Protein AF-A0A6I1W1I8-F1 (afdb_monomer)

Solvent-accessible surface area (backbone atoms only — not comparable to full-atom values): 6200 Å² total; per-residue (Å²): 111,98,68,40,53,73,54,69,36,62,42,87,92,76,72,42,78,40,30,38,35,39,36,38,42,48,69,43,22,59,73,76,68,53,54,75,54,54,80,80,39,90,57,77,68,62,81,73,58,87,65,47,40,35,36,44,36,83,66,47,58,41,80,93,50,72,47,74,66,54,54,49,52,46,49,51,53,49,52,50,51,35,63,76,67,63,42,70,40,80,47,65,68,83,88,78,74,66,88,84,72,109

Secondary structure (DSSP, 8-state):
--S-EEEEEE-TTT--EEEEEEEEEHHHHHHHTS-THHHHS--TTGGG--S-EEEEEEEEE-GGG-SHHHHHHHHHHHHHHHHHTT--EEE-------TT--

Radius of gyration: 15.12 Å; Cα c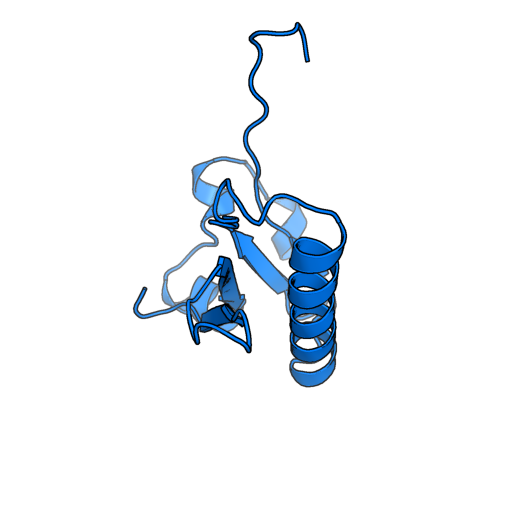ontacts (8 Å, |Δi|>4): 133; chains: 1; bounding box: 38×35×36 Å

pLDDT: mean 94.09, std 5.62, range [64.88, 98.38]

Mean predicted aligned error: 3.61 Å

Sequence (102 aa):
DAHCEHIGVRDLNTDLLVATTRLLDHSAARNIGHFYSEEEFSLHGLAHLQGPILEIGRTCVDPAYRNGGTIAVLWGELAEVLNQGDYHYLMGCASIPMQDGG

Structure (mmCIF, N/CA/C/O backbone):
data_AF-A0A6I1W1I8-F1
#
_entry.id   AF-A0A6I1W1I8-F1
#
loop_
_atom_site.group_PDB
_atom_site.id
_atom_site.type_symbol
_atom_site.label_atom_id
_atom_site.label_alt_id
_atom_site.label_comp_id
_atom_site.label_asym_id
_atom_site.label_entity_id
_atom_site.label_seq_id
_atom_site.pdbx_PDB_ins_code
_atom_site.Cartn_x
_atom_site.Cartn_y
_atom_site.Cartn_z
_atom_site.occupancy
_atom_site.B_iso_or_equiv
_atom_site.auth_seq_id
_atom_site.auth_comp_id
_atom_site.auth_asym_id
_atom_site.auth_atom_id
_atom_site.pdbx_PDB_model_num
ATOM 1 N N . ASP A 1 1 ? -10.192 4.213 -8.872 1.00 71.69 1 ASP A N 1
ATOM 2 C CA . ASP A 1 1 ? -9.172 4.515 -9.897 1.00 71.69 1 ASP A CA 1
ATOM 3 C C . ASP A 1 1 ? -9.218 3.369 -10.902 1.00 71.69 1 ASP A C 1
ATOM 5 O O . ASP A 1 1 ? -9.376 2.241 -10.460 1.00 71.69 1 ASP A O 1
ATOM 9 N N . ALA A 1 2 ? -9.227 3.647 -12.208 1.00 87.06 2 ALA A N 1
ATOM 10 C CA . ALA A 1 2 ? -9.473 2.634 -13.243 1.00 87.06 2 ALA A CA 1
ATOM 11 C C . ALA A 1 2 ? -8.271 1.713 -13.507 1.00 87.06 2 ALA A C 1
ATOM 13 O O . ALA A 1 2 ? -8.444 0.650 -14.098 1.00 87.06 2 ALA A O 1
ATOM 14 N N . HIS A 1 3 ? -7.073 2.122 -13.086 1.00 91.62 3 HIS A N 1
ATOM 15 C CA . HIS A 1 3 ? -5.833 1.376 -13.313 1.00 91.62 3 HIS A CA 1
ATOM 16 C C . HIS A 1 3 ? -5.212 0.834 -12.023 1.00 91.62 3 HIS A C 1
ATOM 18 O O . HIS A 1 3 ? -4.145 0.229 -12.072 1.00 91.62 3 HIS A O 1
ATOM 24 N N . CYS A 1 4 ? -5.857 1.070 -10.879 1.00 96.12 4 CYS A N 1
ATOM 25 C CA . CYS A 1 4 ? -5.345 0.662 -9.581 1.00 96.12 4 CYS A CA 1
ATOM 26 C C . CYS A 1 4 ? -6.296 -0.306 -8.895 1.00 96.12 4 CYS A C 1
ATOM 28 O O . CYS A 1 4 ? -7.509 -0.077 -8.839 1.00 96.12 4 CYS A O 1
ATOM 30 N N . GLU A 1 5 ? -5.706 -1.306 -8.260 1.00 96.81 5 GLU A N 1
ATOM 31 C CA . GLU A 1 5 ? -6.392 -2.142 -7.290 1.00 96.81 5 GLU A CA 1
ATOM 32 C C . GLU A 1 5 ? -6.431 -1.448 -5.927 1.00 96.81 5 GLU A C 1
ATOM 34 O O . GLU A 1 5 ? -5.701 -0.486 -5.659 1.00 96.81 5 GLU A O 1
ATOM 39 N N . HIS A 1 6 ? -7.334 -1.900 -5.062 1.00 97.31 6 HIS A N 1
ATOM 40 C CA . HIS A 1 6 ? -7.474 -1.365 -3.712 1.00 97.31 6 HIS A CA 1
ATOM 41 C C . HIS A 1 6 ? -7.694 -2.512 -2.743 1.00 97.31 6 HIS A C 1
ATOM 43 O O . HIS A 1 6 ? -8.573 -3.347 -2.949 1.00 97.31 6 HIS A O 1
ATOM 49 N N . ILE A 1 7 ? -6.940 -2.498 -1.651 1.00 97.62 7 ILE A N 1
ATOM 50 C CA . ILE A 1 7 ? -7.189 -3.375 -0.509 1.00 97.62 7 ILE A CA 1
ATOM 51 C C . ILE A 1 7 ? -7.769 -2.557 0.636 1.00 97.62 7 ILE A C 1
ATOM 53 O O . ILE A 1 7 ? -7.611 -1.329 0.702 1.00 97.62 7 ILE A O 1
ATOM 57 N N . GLY A 1 8 ? -8.477 -3.228 1.536 1.00 97.12 8 GLY A N 1
ATOM 58 C CA . GLY A 1 8 ? -9.202 -2.552 2.594 1.00 97.12 8 GLY A CA 1
ATOM 59 C C . GLY A 1 8 ? -9.495 -3.434 3.792 1.00 97.12 8 GLY A C 1
ATOM 60 O O . GLY A 1 8 ? -9.649 -4.644 3.671 1.00 97.12 8 GLY A O 1
ATOM 61 N N . VAL A 1 9 ? -9.591 -2.797 4.954 1.00 98.06 9 VAL A N 1
ATOM 62 C CA . VAL A 1 9 ? -9.925 -3.450 6.221 1.00 98.06 9 VAL A CA 1
ATOM 63 C C . VAL A 1 9 ? -11.358 -3.113 6.576 1.00 98.06 9 VAL A C 1
ATOM 65 O O . VAL A 1 9 ? -11.734 -1.939 6.576 1.00 98.06 9 VAL A O 1
ATOM 68 N N . ARG A 1 10 ? -12.146 -4.136 6.906 1.00 98.12 10 ARG A N 1
ATOM 69 C CA . ARG A 1 10 ? -13.512 -3.976 7.403 1.00 98.12 10 ARG A CA 1
ATOM 70 C C . ARG A 1 10 ? -13.605 -4.307 8.883 1.00 98.12 10 ARG A C 1
ATOM 72 O O . ARG A 1 10 ? -12.988 -5.261 9.350 1.00 98.12 10 ARG A O 1
ATOM 79 N N . ASP A 1 11 ? -14.405 -3.534 9.604 1.00 97.75 11 ASP A N 1
ATOM 80 C CA . ASP A 1 11 ? -14.846 -3.908 10.945 1.00 97.75 11 ASP A CA 1
ATOM 81 C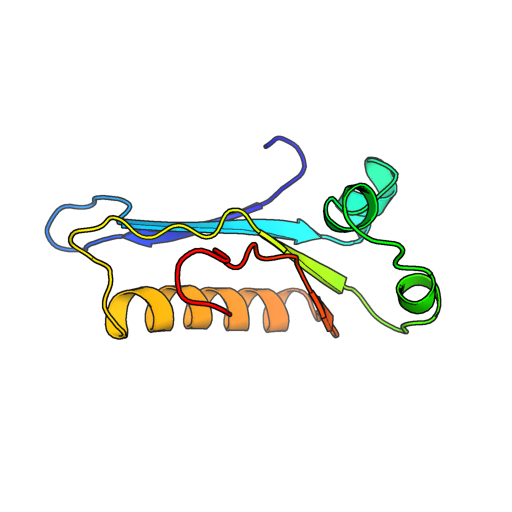 C . ASP A 1 11 ? -15.923 -4.989 10.833 1.00 97.75 11 ASP A C 1
ATOM 83 O O . ASP A 1 11 ? -16.983 -4.767 10.258 1.00 97.75 11 ASP A O 1
ATOM 87 N N . LEU A 1 12 ? -15.661 -6.164 11.400 1.00 97.12 12 LEU A N 1
ATOM 88 C CA . LEU A 1 12 ? -16.554 -7.319 11.301 1.00 97.12 12 LEU A CA 1
ATOM 89 C C . LEU A 1 12 ? -17.877 -7.148 12.061 1.00 97.12 12 LEU A C 1
ATOM 91 O O . LEU A 1 12 ? -18.830 -7.870 11.778 1.00 97.12 12 LEU A O 1
ATOM 95 N N . ASN A 1 13 ? -17.958 -6.220 13.018 1.00 97.50 13 ASN A N 1
ATOM 96 C CA . ASN A 1 13 ? -19.193 -5.975 13.770 1.00 97.50 13 ASN A CA 1
ATOM 97 C C . ASN A 1 13 ? -20.149 -5.042 13.022 1.00 97.50 13 ASN A C 1
ATOM 99 O O . ASN A 1 13 ? -21.364 -5.152 13.173 1.00 97.50 13 ASN A O 1
ATOM 103 N N . THR A 1 14 ? -19.598 -4.094 12.261 1.00 97.44 14 THR A N 1
ATOM 104 C CA . THR A 1 14 ? -20.358 -3.017 11.607 1.00 97.44 14 THR A CA 1
ATOM 105 C C . THR A 1 14 ? -20.376 -3.128 10.083 1.00 97.44 14 THR A C 1
ATOM 107 O O . THR A 1 14 ? -21.158 -2.437 9.437 1.00 97.44 14 THR A O 1
ATOM 110 N N . ASP A 1 15 ? -19.525 -3.986 9.514 1.00 97.25 15 ASP A N 1
ATOM 111 C CA . ASP A 1 15 ? -19.235 -4.130 8.082 1.00 97.25 15 ASP A CA 1
ATOM 112 C C . ASP A 1 15 ? -18.748 -2.833 7.401 1.00 97.25 15 ASP A C 1
ATOM 114 O O . ASP A 1 15 ? -18.768 -2.683 6.177 1.00 97.25 15 ASP A O 1
ATOM 118 N N . LEU A 1 16 ? -18.272 -1.866 8.187 1.00 98.00 16 LEU A N 1
ATOM 119 C CA . LEU A 1 16 ? -17.719 -0.622 7.662 1.00 98.00 16 LEU A CA 1
ATOM 120 C C . LEU A 1 16 ? -16.294 -0.835 7.151 1.00 98.00 16 LEU A C 1
ATOM 122 O O . LEU A 1 16 ? -15.492 -1.510 7.791 1.00 98.00 16 LEU A O 1
ATOM 126 N N . LEU A 1 17 ? -15.961 -0.213 6.017 1.00 97.81 17 LEU A N 1
ATOM 127 C CA . LEU A 1 17 ? -14.588 -0.101 5.522 1.00 97.81 17 LEU A CA 1
ATOM 128 C C . LEU A 1 17 ? -13.853 0.975 6.333 1.00 97.81 17 LEU A C 1
ATOM 130 O O . LEU A 1 17 ? -14.155 2.159 6.204 1.00 97.81 17 LEU A O 1
ATOM 134 N N . VAL A 1 18 ? -12.894 0.562 7.157 1.00 98.38 18 VAL A N 1
ATOM 135 C CA . VAL A 1 18 ? -12.233 1.423 8.155 1.00 98.38 18 VAL A CA 1
ATOM 136 C C . VAL A 1 18 ? -10.798 1.793 7.792 1.00 98.38 18 VAL A C 1
ATOM 138 O O . VAL A 1 18 ? -10.228 2.713 8.375 1.00 98.38 18 VAL A O 1
ATOM 141 N N . ALA A 1 19 ? -10.201 1.102 6.824 1.00 98.31 19 ALA A N 1
ATOM 142 C CA . ALA A 1 19 ? -8.917 1.472 6.243 1.00 98.31 19 ALA A CA 1
ATOM 143 C C . ALA A 1 19 ? -8.824 1.007 4.793 1.00 98.31 19 ALA A C 1
ATOM 145 O O . ALA A 1 19 ? -9.460 0.024 4.413 1.00 98.31 19 ALA A O 1
ATOM 146 N N . THR A 1 20 ? -8.007 1.683 3.993 1.00 98.19 20 THR A N 1
ATOM 147 C CA . THR A 1 20 ? -7.718 1.276 2.615 1.00 98.19 20 THR A CA 1
ATOM 148 C C . THR A 1 20 ? -6.351 1.782 2.172 1.00 98.19 20 THR A C 1
ATOM 150 O O . THR A 1 20 ? -5.825 2.740 2.741 1.00 98.19 20 THR A O 1
ATOM 153 N N . THR A 1 21 ? -5.774 1.137 1.162 1.00 98.12 21 THR A N 1
ATOM 154 C CA . THR A 1 21 ? -4.637 1.656 0.400 1.00 98.12 21 THR A CA 1
ATOM 155 C C . THR A 1 21 ? -4.822 1.324 -1.080 1.00 98.12 21 THR A C 1
ATOM 157 O O . THR A 1 21 ? -5.432 0.309 -1.429 1.00 98.12 21 THR A O 1
ATOM 160 N N . ARG A 1 22 ? -4.332 2.212 -1.947 1.00 98.12 22 ARG A N 1
ATOM 161 C CA . ARG A 1 22 ? -4.329 2.053 -3.403 1.00 98.12 22 ARG A CA 1
ATOM 162 C C . ARG A 1 22 ? -3.055 1.334 -3.824 1.00 98.12 22 ARG A C 1
ATOM 164 O O . ARG A 1 22 ? -1.980 1.701 -3.355 1.00 98.12 22 ARG A O 1
ATOM 171 N N . LEU A 1 23 ? -3.186 0.393 -4.751 1.00 98.19 23 LEU A N 1
ATOM 172 C CA . LEU A 1 23 ? -2.099 -0.388 -5.327 1.00 98.19 23 LEU A CA 1
ATOM 173 C C . LEU A 1 23 ? -2.001 -0.102 -6.832 1.00 98.19 23 LEU A C 1
ATOM 175 O O . LEU A 1 23 ? -2.970 -0.315 -7.564 1.00 98.19 23 LEU A O 1
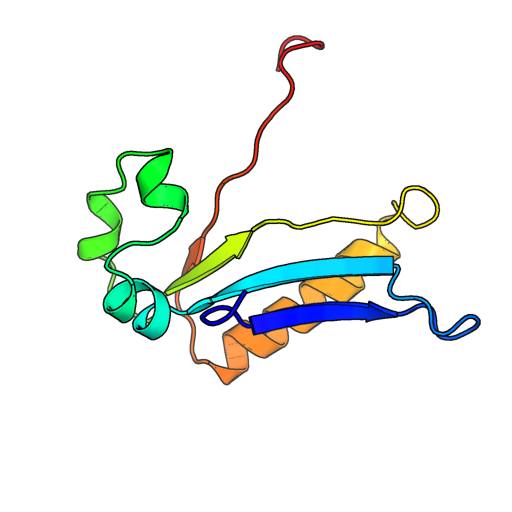ATOM 179 N N . LEU A 1 24 ? -0.845 0.366 -7.298 1.00 97.62 24 LEU A N 1
ATOM 180 C CA . LEU A 1 24 ? -0.550 0.546 -8.718 1.00 97.62 24 LEU A CA 1
ATOM 181 C C . LEU A 1 24 ? 0.566 -0.417 -9.134 1.00 97.62 24 LEU A C 1
ATOM 183 O O . LEU A 1 24 ? 1.726 -0.257 -8.755 1.00 97.62 24 LEU A O 1
ATOM 187 N N . ASP A 1 25 ? 0.188 -1.426 -9.914 1.00 96.19 25 ASP A N 1
ATOM 188 C CA . ASP A 1 25 ? 1.108 -2.409 -10.484 1.00 96.19 25 ASP A CA 1
ATOM 189 C C . ASP A 1 25 ? 2.014 -1.784 -11.562 1.00 96.19 25 ASP A C 1
ATOM 191 O O . ASP A 1 25 ? 1.613 -0.866 -12.283 1.00 96.19 25 ASP A O 1
ATOM 195 N N . HIS A 1 26 ? 3.225 -2.318 -11.732 1.00 93.44 26 HIS A N 1
ATOM 196 C CA . HIS A 1 26 ? 4.190 -1.811 -12.707 1.00 93.44 26 HIS A CA 1
ATOM 197 C C . HIS A 1 26 ? 3.688 -1.892 -14.160 1.00 93.44 26 HIS A C 1
ATOM 199 O O . HIS A 1 26 ? 4.090 -1.076 -14.997 1.00 93.44 26 HIS A O 1
ATOM 205 N N . SER A 1 27 ? 2.862 -2.886 -14.506 1.00 93.94 27 SER A N 1
ATOM 206 C CA . SER A 1 27 ? 2.311 -3.020 -15.857 1.00 93.94 27 SER A CA 1
ATOM 207 C C . SER A 1 27 ? 1.238 -1.961 -16.102 1.00 93.94 27 SER A C 1
ATOM 209 O O . SER A 1 27 ? 1.223 -1.334 -17.163 1.00 93.94 27 SER A O 1
ATOM 211 N N . ALA A 1 28 ? 0.415 -1.677 -15.090 1.00 95.19 28 ALA A N 1
ATOM 212 C CA . ALA A 1 28 ? -0.549 -0.588 -15.113 1.00 95.19 28 ALA A CA 1
ATOM 213 C C . ALA A 1 28 ? 0.151 0.779 -15.184 1.00 95.19 28 ALA A C 1
ATOM 215 O O . ALA A 1 28 ? -0.187 1.580 -16.055 1.00 95.19 28 ALA A O 1
ATOM 216 N N . ALA A 1 29 ? 1.184 1.012 -14.368 1.00 94.12 29 ALA A N 1
ATOM 217 C CA . ALA A 1 29 ? 2.004 2.223 -14.421 1.00 94.12 29 ALA A CA 1
ATOM 218 C C . ALA A 1 29 ? 2.631 2.421 -15.809 1.00 94.12 29 ALA A C 1
ATOM 220 O O . ALA A 1 29 ? 2.570 3.510 -16.370 1.00 94.12 29 ALA A O 1
ATOM 221 N N . ARG A 1 30 ? 3.147 1.353 -16.434 1.00 91.50 30 ARG A N 1
ATOM 222 C CA . ARG A 1 30 ? 3.673 1.406 -17.808 1.00 91.50 30 ARG A CA 1
ATOM 223 C C . ARG A 1 30 ? 2.602 1.771 -18.839 1.00 91.50 30 ARG A C 1
ATOM 225 O O . ARG A 1 30 ? 2.907 2.496 -19.781 1.00 91.50 30 ARG A O 1
ATOM 232 N N . ASN A 1 31 ? 1.375 1.281 -18.671 1.00 93.56 31 ASN A N 1
ATOM 233 C CA . ASN A 1 31 ? 0.260 1.602 -19.565 1.00 93.56 31 ASN A CA 1
ATOM 234 C C . ASN A 1 31 ? -0.190 3.065 -19.432 1.00 93.56 31 ASN A C 1
ATOM 236 O O . ASN A 1 31 ? -0.570 3.675 -20.428 1.00 93.56 31 ASN A O 1
ATOM 240 N N . ILE A 1 32 ? -0.133 3.626 -18.221 1.00 93.44 32 ILE A N 1
ATOM 241 C CA . ILE A 1 32 ? -0.423 5.044 -17.946 1.00 93.44 32 ILE A CA 1
ATOM 242 C C . ILE A 1 32 ? 0.768 5.940 -18.343 1.00 93.44 32 ILE A C 1
ATOM 244 O O . ILE A 1 32 ? 0.586 7.094 -18.727 1.00 93.44 32 ILE A O 1
ATOM 248 N N . GLY A 1 33 ? 1.983 5.392 -18.297 1.00 92.31 33 GLY A N 1
ATOM 249 C CA . GLY A 1 33 ? 3.242 6.023 -18.691 1.00 92.31 33 GLY A CA 1
ATOM 250 C C . GLY A 1 33 ? 4.148 6.448 -17.531 1.00 92.31 33 GLY A C 1
ATOM 251 O O . GLY A 1 33 ? 5.247 6.920 -17.801 1.00 92.31 33 GLY A O 1
ATOM 252 N N . HIS A 1 34 ? 3.709 6.303 -16.279 1.00 92.69 34 HIS A N 1
ATOM 253 C CA . HIS A 1 34 ? 4.461 6.670 -15.074 1.00 92.69 34 HIS A CA 1
ATOM 254 C C . HIS A 1 34 ? 3.833 6.047 -13.817 1.00 92.69 34 HIS A C 1
ATOM 256 O O . HIS A 1 34 ? 2.650 5.690 -13.800 1.00 92.69 34 HIS A O 1
ATOM 262 N N . PHE A 1 35 ? 4.623 5.949 -12.752 1.00 95.25 35 PHE A N 1
ATOM 263 C CA . PHE A 1 35 ? 4.124 5.840 -11.383 1.00 95.25 35 PHE A CA 1
ATOM 264 C C . PHE A 1 35 ? 3.684 7.209 -10.863 1.00 95.25 35 PHE A C 1
ATOM 266 O O . PHE A 1 35 ? 4.243 8.232 -11.253 1.00 95.25 35 PHE A O 1
ATOM 273 N N . TYR A 1 36 ? 2.747 7.250 -9.917 1.00 94.56 36 TYR A N 1
ATOM 274 C CA . TYR A 1 36 ? 2.319 8.519 -9.317 1.00 94.56 36 TYR A CA 1
ATOM 275 C C . TYR A 1 36 ? 3.484 9.233 -8.619 1.00 94.56 36 TYR A C 1
ATOM 277 O O . TYR A 1 36 ? 3.658 10.439 -8.758 1.00 94.56 36 TYR A O 1
ATOM 285 N N . SER A 1 37 ? 4.335 8.485 -7.916 1.00 95.44 37 SER A N 1
ATOM 286 C CA . SER A 1 37 ? 5.498 9.035 -7.215 1.00 95.44 37 SER A CA 1
ATOM 287 C C . SER A 1 37 ? 6.513 9.717 -8.151 1.00 95.44 37 SER A C 1
ATOM 289 O O . SER A 1 37 ? 7.314 10.514 -7.667 1.00 95.44 37 SER A O 1
ATOM 291 N N . GLU A 1 38 ? 6.484 9.457 -9.467 1.00 94.81 38 GLU A N 1
ATOM 292 C CA . GLU A 1 38 ? 7.317 10.163 -10.461 1.00 94.81 38 GLU A CA 1
ATOM 293 C C . GLU A 1 38 ? 6.829 11.591 -10.754 1.00 94.81 38 GLU A C 1
ATOM 295 O O . GLU A 1 38 ? 7.597 12.410 -11.255 1.00 94.81 38 GLU A O 1
ATOM 300 N N . GLU A 1 39 ? 5.578 11.918 -10.418 1.00 93.50 39 GLU A N 1
ATOM 301 C CA . GLU A 1 39 ? 5.061 13.290 -10.501 1.00 93.50 39 GLU A CA 1
ATOM 302 C C . GLU A 1 39 ? 5.619 14.174 -9.373 1.00 93.50 39 GLU A C 1
ATOM 304 O O . GLU A 1 39 ? 5.776 15.382 -9.540 1.00 93.50 39 GLU A O 1
ATOM 309 N N . GLU A 1 40 ? 5.947 13.563 -8.232 1.00 93.69 40 GLU A N 1
ATOM 310 C CA . GLU A 1 40 ? 6.411 14.249 -7.021 1.00 93.69 40 GLU A CA 1
ATOM 311 C C . GLU A 1 40 ? 7.944 14.202 -6.880 1.00 93.69 40 GLU A C 1
ATOM 313 O O . GLU A 1 40 ? 8.561 15.112 -6.318 1.00 93.69 40 GLU A O 1
ATOM 318 N N . PHE A 1 41 ? 8.583 13.140 -7.386 1.00 93.88 41 PHE A N 1
ATOM 319 C CA . PHE A 1 41 ? 10.008 12.876 -7.201 1.00 93.88 41 PHE A CA 1
ATOM 320 C C . PHE A 1 41 ? 10.701 12.417 -8.483 1.00 93.88 41 PHE A C 1
ATOM 322 O O . PHE A 1 41 ? 10.154 11.739 -9.344 1.00 93.88 41 PHE A O 1
ATOM 329 N N . SER A 1 42 ? 11.992 12.722 -8.558 1.00 93.06 42 SER A N 1
ATOM 330 C CA . SER A 1 42 ? 12.884 12.247 -9.611 1.00 93.06 42 SER A CA 1
ATOM 331 C C . SER A 1 42 ? 13.358 10.819 -9.305 1.00 93.06 42 SER A C 1
ATOM 333 O O . SER A 1 42 ? 14.279 10.626 -8.510 1.00 93.06 42 SER A O 1
ATOM 335 N N . LEU A 1 43 ? 12.743 9.809 -9.930 1.00 90.75 43 LEU A N 1
ATOM 336 C CA . LEU A 1 43 ? 12.960 8.387 -9.614 1.00 90.75 43 LEU A CA 1
ATOM 337 C C . LEU A 1 43 ? 13.831 7.629 -10.634 1.00 90.75 43 LEU A C 1
ATOM 339 O O . LEU A 1 43 ? 13.628 6.445 -10.885 1.00 90.75 43 LEU A O 1
ATOM 343 N N . HIS A 1 44 ? 14.858 8.274 -11.193 1.00 85.69 44 HIS A N 1
ATOM 344 C CA . HIS A 1 44 ? 15.724 7.703 -12.242 1.00 85.69 44 HIS A CA 1
ATOM 345 C C . HIS A 1 44 ? 16.313 6.313 -11.917 1.00 85.69 44 HIS A C 1
ATOM 347 O O . HIS A 1 44 ? 16.581 5.527 -12.821 1.00 85.69 44 HIS A O 1
ATOM 353 N N . GLY A 1 45 ? 16.506 5.991 -10.633 1.00 85.25 45 GLY A N 1
ATOM 354 C CA . GLY A 1 45 ? 17.020 4.692 -10.193 1.00 85.25 45 GLY A CA 1
ATOM 355 C C . GLY A 1 45 ? 16.042 3.522 -10.357 1.00 85.25 45 GLY A C 1
ATOM 356 O O . GLY A 1 45 ? 16.496 2.381 -10.447 1.00 85.25 45 GLY A O 1
ATOM 357 N N . LEU A 1 46 ? 14.727 3.775 -10.432 1.00 86.00 46 LEU A N 1
ATOM 358 C CA . LEU A 1 46 ? 13.716 2.712 -10.517 1.00 86.00 46 LEU A CA 1
ATOM 359 C C . LEU A 1 46 ? 13.865 1.875 -11.791 1.00 86.00 46 LEU A C 1
ATOM 361 O O . LEU A 1 46 ? 13.714 0.658 -11.743 1.00 86.00 46 LEU A O 1
ATOM 365 N N . ALA A 1 47 ? 14.230 2.507 -12.909 1.00 81.75 47 ALA A N 1
ATOM 366 C CA . ALA A 1 47 ? 14.401 1.835 -14.198 1.00 81.75 47 ALA A CA 1
ATOM 367 C C . ALA A 1 47 ? 15.515 0.769 -14.200 1.00 81.75 47 ALA A C 1
ATOM 369 O O . ALA A 1 47 ? 15.563 -0.072 -15.098 1.00 81.75 47 ALA A O 1
ATOM 370 N N . HIS A 1 48 ? 16.420 0.799 -13.217 1.00 87.31 48 HIS A N 1
ATOM 371 C CA . HIS A 1 48 ? 17.512 -0.166 -13.088 1.00 87.31 48 HIS A CA 1
ATOM 372 C C . HIS A 1 48 ? 17.162 -1.377 -12.213 1.00 87.31 48 HIS A C 1
ATOM 374 O O . HIS A 1 48 ? 17.898 -2.369 -12.237 1.00 87.31 48 HIS A O 1
ATOM 380 N N . LEU A 1 49 ? 16.067 -1.317 -11.450 1.00 89.25 49 LEU A N 1
ATOM 381 C CA . LEU A 1 49 ? 15.632 -2.416 -10.594 1.00 89.25 49 LEU A CA 1
ATOM 382 C C . LEU A 1 49 ? 15.184 -3.616 -11.438 1.00 89.25 49 LEU A C 1
ATOM 384 O O . LEU A 1 49 ? 14.537 -3.469 -12.474 1.00 89.25 49 LEU A O 1
ATOM 388 N N . GLN A 1 50 ? 15.554 -4.816 -10.992 1.00 84.00 50 GLN A N 1
ATOM 389 C CA . GLN A 1 50 ? 15.208 -6.068 -11.663 1.00 84.00 50 GLN A CA 1
ATOM 390 C C . GLN A 1 50 ? 14.066 -6.748 -10.909 1.00 84.00 50 GLN A C 1
ATOM 392 O O . GLN A 1 50 ? 14.277 -7.378 -9.873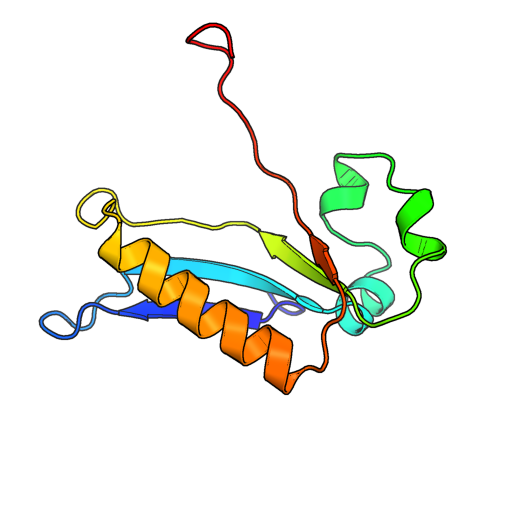 1.00 84.00 50 GLN A O 1
ATOM 397 N N . GLY A 1 51 ? 12.850 -6.612 -11.429 1.00 87.12 51 GLY A N 1
ATOM 398 C CA . GLY A 1 51 ? 11.662 -7.249 -10.870 1.00 87.12 51 GLY A CA 1
ATOM 399 C C . GLY A 1 51 ? 10.432 -6.348 -10.892 1.00 87.12 51 GLY A C 1
ATOM 400 O O . GLY A 1 51 ? 10.559 -5.139 -11.105 1.00 87.12 51 GLY A O 1
ATOM 401 N N . PRO A 1 52 ? 9.241 -6.927 -10.691 1.00 94.25 52 PRO A N 1
ATOM 402 C CA . PRO A 1 52 ? 7.998 -6.174 -10.616 1.00 94.25 52 PRO A CA 1
ATOM 403 C C . PRO A 1 52 ? 7.962 -5.296 -9.361 1.00 94.25 52 PRO A C 1
ATOM 405 O O . PRO A 1 52 ? 8.412 -5.678 -8.275 1.00 94.25 52 PRO A O 1
ATOM 408 N N . ILE A 1 53 ? 7.430 -4.091 -9.543 1.00 96.50 53 ILE A N 1
ATOM 409 C CA . ILE A 1 53 ? 7.353 -3.041 -8.529 1.00 96.50 53 ILE A CA 1
ATOM 410 C C . ILE A 1 53 ? 5.880 -2.754 -8.271 1.00 96.50 53 ILE A C 1
ATOM 412 O O . ILE A 1 53 ? 5.125 -2.528 -9.215 1.00 96.50 53 ILE A O 1
ATOM 416 N N . LEU A 1 54 ? 5.489 -2.728 -7.003 1.00 97.94 54 LEU A N 1
ATOM 417 C CA . LEU A 1 54 ? 4.172 -2.269 -6.586 1.00 97.94 54 LEU A CA 1
ATOM 418 C C . LEU A 1 54 ? 4.299 -0.878 -5.971 1.00 97.94 54 LEU A C 1
ATOM 420 O O . LEU A 1 54 ? 5.049 -0.688 -5.009 1.00 97.94 54 LEU A O 1
ATOM 424 N N . GLU A 1 55 ? 3.559 0.090 -6.503 1.00 97.81 55 GLU A N 1
ATOM 425 C CA . GLU A 1 55 ? 3.391 1.381 -5.844 1.00 97.81 55 GLU A CA 1
ATOM 426 C C . GLU A 1 55 ? 2.178 1.343 -4.908 1.00 97.81 55 GLU A C 1
ATOM 428 O O . GLU A 1 55 ? 1.073 0.980 -5.316 1.00 97.81 55 GLU A O 1
ATOM 433 N N . ILE A 1 56 ? 2.372 1.772 -3.661 1.00 97.75 56 ILE A N 1
ATOM 434 C CA . ILE A 1 56 ? 1.305 1.997 -2.688 1.00 97.75 56 ILE A CA 1
ATOM 435 C C . ILE A 1 56 ? 1.087 3.481 -2.437 1.00 97.75 56 ILE A C 1
ATOM 437 O O . ILE A 1 56 ? 2.018 4.286 -2.411 1.00 97.75 56 ILE A O 1
ATOM 441 N N . GLY A 1 57 ? -0.161 3.860 -2.191 1.00 96.50 57 GLY A N 1
ATOM 442 C CA . GLY A 1 57 ? -0.484 5.241 -1.871 1.00 96.50 57 GLY A CA 1
ATOM 443 C C . GLY A 1 57 ? -1.919 5.426 -1.416 1.00 96.50 57 GLY A C 1
ATOM 444 O O . GLY A 1 57 ? -2.708 4.488 -1.367 1.00 96.50 57 GLY A O 1
ATOM 445 N N . ARG A 1 58 ? -2.266 6.670 -1.068 1.00 95.50 58 ARG A N 1
ATOM 446 C CA . ARG A 1 58 ? 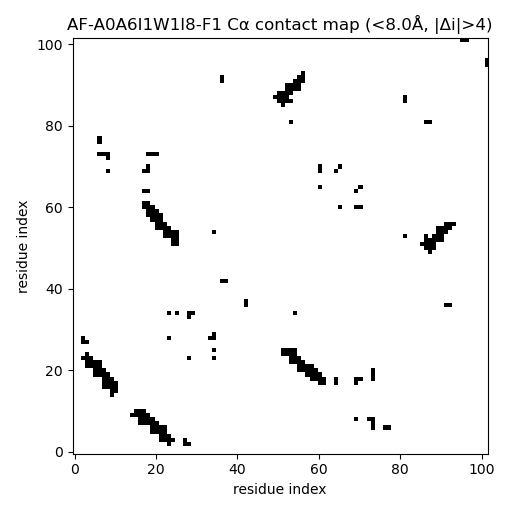-3.608 7.035 -0.569 1.00 95.50 58 ARG A CA 1
ATOM 447 C C . ARG A 1 58 ? -4.051 6.189 0.636 1.00 95.50 58 ARG A C 1
ATOM 449 O O . ARG A 1 58 ? -5.246 6.027 0.864 1.00 95.50 58 ARG A O 1
ATOM 456 N N . THR A 1 59 ? -3.091 5.682 1.413 1.00 96.19 59 THR A N 1
ATOM 457 C CA . THR A 1 59 ? -3.367 4.933 2.637 1.00 96.19 59 THR A CA 1
ATOM 458 C C . THR A 1 59 ? -4.101 5.830 3.618 1.00 96.19 59 THR A C 1
ATOM 460 O O . THR A 1 59 ? -3.590 6.878 4.019 1.00 96.19 59 THR A O 1
ATOM 463 N N . CYS A 1 60 ? -5.295 5.421 4.022 1.00 96.12 60 CYS A N 1
ATOM 464 C CA . CYS A 1 60 ? -6.063 6.129 5.030 1.00 96.12 60 CYS A CA 1
ATOM 465 C C . CYS A 1 60 ? -6.702 5.149 6.009 1.00 96.12 60 CYS A C 1
ATOM 467 O O . CYS A 1 60 ? -7.027 4.011 5.674 1.00 96.12 60 CYS A O 1
ATOM 469 N N . VAL A 1 61 ? -6.842 5.618 7.246 1.00 97.81 61 VAL A N 1
ATOM 470 C CA . VAL A 1 61 ? -7.492 4.902 8.340 1.00 97.81 61 VAL A CA 1
ATOM 471 C C . VAL A 1 61 ? -8.478 5.863 8.982 1.00 97.81 61 VAL A C 1
ATOM 473 O O . VAL A 1 61 ? -8.109 7.005 9.313 1.00 97.81 61 VAL A O 1
ATOM 476 N N . ASP A 1 62 ? -9.716 5.401 9.141 1.00 97.81 62 ASP A N 1
ATOM 477 C CA . ASP A 1 62 ? -10.767 6.118 9.852 1.00 97.81 62 ASP A CA 1
ATOM 478 C C . ASP A 1 62 ? -10.241 6.562 11.231 1.00 97.81 62 ASP A C 1
ATOM 480 O O . ASP A 1 62 ? -9.622 5.752 11.929 1.00 97.81 62 ASP A O 1
ATOM 484 N N . PRO A 1 63 ? -10.433 7.832 11.643 1.00 97.88 63 PRO A N 1
ATOM 485 C CA . PRO A 1 63 ? -9.935 8.343 12.918 1.00 97.88 63 PRO A CA 1
ATOM 486 C C . PRO A 1 63 ? -10.262 7.474 14.138 1.00 97.88 63 PRO A C 1
ATOM 488 O O . PRO A 1 63 ? -9.406 7.340 15.013 1.00 97.88 63 PRO A O 1
ATOM 491 N N . ALA A 1 64 ? -11.444 6.852 14.191 1.00 97.62 64 ALA A N 1
ATOM 492 C CA . ALA A 1 64 ? -11.852 5.982 15.296 1.00 97.62 64 ALA A CA 1
ATOM 493 C C . ALA A 1 64 ? -11.105 4.633 15.308 1.00 97.62 64 ALA A C 1
ATOM 495 O O . ALA A 1 64 ? -11.035 3.966 16.340 1.00 97.62 64 ALA A O 1
ATOM 496 N N . TYR A 1 65 ? -10.497 4.256 14.183 1.00 97.75 65 TYR A N 1
ATOM 497 C CA . TYR A 1 65 ? -9.788 2.994 13.980 1.00 97.75 65 TYR A CA 1
ATOM 498 C C . TYR A 1 65 ? -8.269 3.182 13.840 1.00 97.75 65 TYR A C 1
ATOM 500 O O . TYR A 1 65 ? -7.565 2.229 13.503 1.00 97.75 65 TYR A O 1
ATOM 508 N N . ARG A 1 66 ? -7.728 4.377 14.131 1.00 96.44 66 ARG A N 1
ATOM 509 C CA . ARG A 1 66 ? -6.279 4.663 14.122 1.00 96.44 6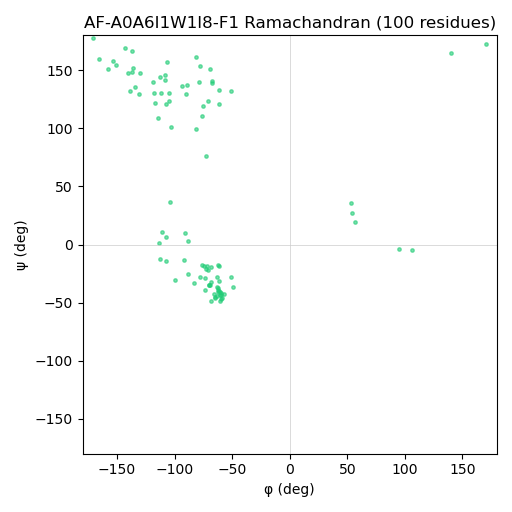6 ARG A CA 1
ATOM 510 C C . ARG A 1 66 ? -5.569 4.019 15.310 1.00 96.44 66 ARG A C 1
ATOM 512 O O . ARG A 1 66 ? -5.202 4.673 16.282 1.00 96.44 66 ARG A O 1
ATOM 519 N N . ASN A 1 67 ? -5.374 2.714 15.212 1.00 95.25 67 ASN A N 1
ATOM 520 C CA . ASN A 1 67 ? -4.654 1.897 16.176 1.00 95.25 67 ASN A CA 1
ATOM 521 C C . ASN A 1 67 ? -3.731 0.900 15.452 1.00 95.25 67 ASN A C 1
ATOM 523 O O . ASN A 1 67 ? -3.842 0.687 14.242 1.00 95.25 67 ASN A O 1
ATOM 527 N N . GLY A 1 68 ? -2.813 0.283 16.202 1.00 94.75 68 GLY A N 1
ATOM 528 C CA . GLY A 1 68 ? -1.836 -0.660 15.647 1.00 94.75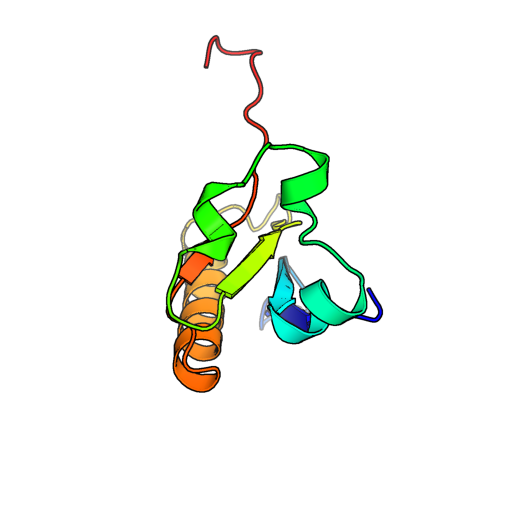 68 GLY A CA 1
ATOM 529 C C . GLY A 1 68 ? -2.458 -1.919 15.030 1.00 94.75 68 GLY A C 1
ATOM 530 O O . GLY A 1 68 ? -1.892 -2.474 14.095 1.00 94.75 68 GLY A O 1
ATOM 531 N N . GLY A 1 69 ? -3.633 -2.346 15.503 1.00 96.50 69 GLY A N 1
ATOM 532 C CA . GLY A 1 69 ? -4.328 -3.520 14.973 1.00 96.50 69 GLY A CA 1
ATOM 533 C C . GLY A 1 69 ? -4.850 -3.290 13.558 1.00 96.50 69 GLY A C 1
ATOM 534 O O . GLY A 1 69 ? -4.575 -4.089 12.668 1.00 96.50 69 GLY A O 1
ATOM 535 N N . THR A 1 70 ? -5.533 -2.167 13.321 1.00 97.00 70 THR A N 1
ATOM 536 C CA . THR A 1 70 ? -6.091 -1.838 11.999 1.00 97.00 70 THR A CA 1
ATOM 537 C C . THR A 1 70 ? -5.010 -1.780 10.925 1.00 97.00 70 THR A C 1
ATOM 539 O O . THR A 1 70 ? -5.168 -2.362 9.853 1.00 97.00 70 THR A O 1
ATOM 542 N N . ILE A 1 71 ? -3.887 -1.110 11.211 1.00 96.00 71 ILE A N 1
ATOM 543 C CA . ILE A 1 71 ? -2.798 -1.007 10.237 1.00 96.00 71 ILE A CA 1
ATOM 544 C C . ILE A 1 71 ? -2.081 -2.351 10.042 1.00 96.00 71 ILE A C 1
ATOM 546 O O . ILE A 1 71 ? -1.711 -2.675 8.920 1.00 96.00 71 ILE A O 1
ATOM 550 N N . ALA A 1 72 ? -1.939 -3.169 11.093 1.00 97.81 72 ALA A N 1
ATOM 551 C CA . ALA A 1 72 ? -1.351 -4.503 10.974 1.00 97.81 72 ALA A CA 1
ATOM 552 C C . ALA A 1 72 ? -2.177 -5.421 10.061 1.00 97.81 72 ALA A C 1
ATOM 554 O O . ALA A 1 72 ? -1.597 -6.150 9.262 1.00 97.81 72 ALA A O 1
ATOM 555 N N . VAL A 1 73 ? -3.513 -5.354 10.126 1.00 98.00 73 VAL A N 1
ATOM 556 C CA . VAL A 1 73 ? -4.390 -6.109 9.214 1.00 98.00 73 VAL A CA 1
ATOM 557 C C . VAL A 1 73 ? -4.212 -5.636 7.770 1.00 98.00 73 VAL A C 1
ATOM 559 O O . VAL A 1 73 ? -4.047 -6.466 6.880 1.00 98.00 73 VAL A O 1
ATOM 562 N N . LEU A 1 74 ? -4.177 -4.318 7.533 1.00 98.06 74 LEU A N 1
ATOM 563 C CA . LEU A 1 74 ? -3.948 -3.770 6.191 1.00 98.06 74 LEU A CA 1
ATOM 564 C C . LEU A 1 74 ? -2.588 -4.207 5.622 1.00 98.06 74 LEU A C 1
ATOM 566 O O . LEU A 1 74 ? -2.502 -4.590 4.458 1.00 98.06 74 LEU A O 1
ATOM 570 N N . TRP A 1 75 ? -1.532 -4.174 6.441 1.00 97.38 75 TRP 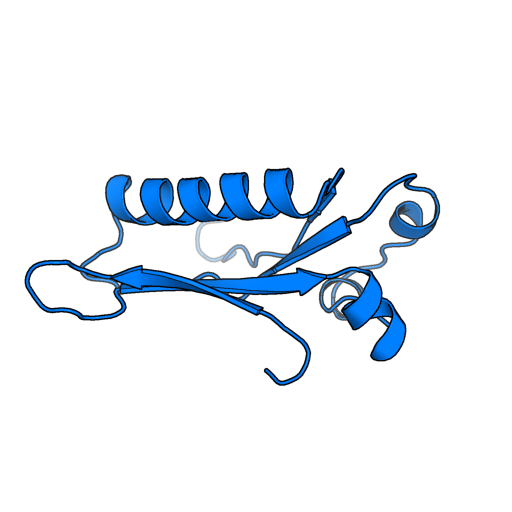A N 1
ATOM 571 C CA . TRP A 1 75 ? -0.202 -4.631 6.035 1.00 97.38 75 TRP A CA 1
ATOM 572 C C . TRP A 1 75 ? -0.128 -6.141 5.809 1.00 97.38 75 TRP A C 1
ATOM 574 O O . TRP A 1 75 ? 0.623 -6.571 4.939 1.00 97.38 75 TRP A O 1
ATOM 584 N N . GLY A 1 76 ? -0.901 -6.934 6.556 1.00 98.00 76 GLY A N 1
ATOM 585 C CA . GLY A 1 76 ? -1.024 -8.373 6.328 1.00 98.00 76 GLY A CA 1
ATOM 586 C C . GLY A 1 76 ? -1.574 -8.676 4.936 1.00 98.00 76 GLY A C 1
ATOM 587 O O . GLY A 1 76 ? -0.959 -9.431 4.192 1.00 98.00 76 GLY A O 1
ATOM 588 N N . GLU A 1 77 ? -2.664 -8.012 4.548 1.00 97.62 77 GLU A N 1
ATOM 589 C CA . GLU A 1 77 ? -3.227 -8.152 3.200 1.00 97.62 77 GLU A CA 1
ATOM 590 C C . GLU A 1 77 ? -2.247 -7.675 2.119 1.00 97.62 77 GLU A C 1
ATOM 592 O O . GLU A 1 77 ? -2.070 -8.338 1.101 1.00 97.62 77 GLU A O 1
ATOM 597 N N . LEU A 1 78 ? -1.542 -6.560 2.347 1.00 98.06 78 LEU A N 1
ATOM 598 C CA . LEU A 1 78 ? -0.517 -6.110 1.405 1.00 98.06 78 LEU A CA 1
ATOM 599 C C . LEU A 1 78 ? 0.595 -7.151 1.227 1.00 98.06 78 LEU A C 1
ATOM 601 O O . LEU A 1 78 ? 1.042 -7.369 0.105 1.00 98.06 78 LEU A O 1
ATOM 605 N N . ALA A 1 79 ? 1.048 -7.787 2.309 1.00 97.88 79 ALA A N 1
ATOM 606 C CA . ALA A 1 79 ? 2.073 -8.824 2.235 1.00 97.88 79 ALA A CA 1
ATOM 607 C C . ALA A 1 79 ? 1.607 -10.021 1.390 1.00 97.88 79 ALA A C 1
ATOM 609 O O . ALA A 1 79 ? 2.381 -10.534 0.583 1.00 97.88 79 ALA A O 1
ATOM 610 N N . GLU A 1 80 ? 0.340 -10.420 1.514 1.00 98.00 80 GLU A N 1
ATOM 611 C CA . GLU A 1 80 ? -0.251 -11.453 0.660 1.00 98.00 80 GLU A CA 1
ATOM 612 C C . GLU A 1 80 ? -0.286 -11.027 -0.811 1.00 98.00 80 GLU A C 1
ATOM 614 O O . GLU A 1 80 ? 0.133 -11.799 -1.674 1.00 98.00 80 GLU A O 1
ATOM 619 N N . VAL A 1 81 ? -0.684 -9.786 -1.111 1.00 97.75 81 VAL A N 1
ATOM 620 C CA . VAL A 1 81 ? -0.649 -9.257 -2.486 1.00 97.75 81 VAL A CA 1
ATOM 621 C C . VAL A 1 81 ? 0.771 -9.265 -3.058 1.00 97.75 81 VAL A C 1
ATOM 623 O O . VAL A 1 81 ? 0.966 -9.665 -4.207 1.00 97.75 81 VAL A O 1
ATOM 626 N N . LEU A 1 82 ? 1.768 -8.861 -2.265 1.00 97.62 82 LEU A N 1
ATOM 627 C CA . LEU A 1 82 ? 3.171 -8.871 -2.685 1.00 97.62 82 LEU A CA 1
ATOM 628 C C . LEU A 1 82 ? 3.638 -10.283 -3.051 1.00 97.62 82 LEU A C 1
ATOM 630 O O . LEU A 1 82 ? 4.221 -10.473 -4.117 1.00 97.62 82 LEU A O 1
ATOM 634 N N . ASN A 1 83 ? 3.327 -11.266 -2.205 1.00 97.00 83 ASN A N 1
ATOM 635 C CA . ASN A 1 83 ? 3.691 -12.664 -2.428 1.00 97.00 83 ASN A CA 1
ATOM 636 C C . ASN A 1 83 ? 2.970 -13.266 -3.643 1.00 97.00 83 ASN A C 1
ATOM 638 O O . ASN A 1 83 ? 3.583 -13.978 -4.433 1.00 97.00 83 ASN A O 1
ATOM 642 N N . GLN A 1 84 ? 1.674 -12.989 -3.806 1.00 96.44 84 GLN A N 1
ATOM 643 C CA . GLN A 1 84 ? 0.868 -13.532 -4.906 1.00 96.44 84 GLN A CA 1
ATOM 644 C C . GLN A 1 84 ? 1.255 -12.942 -6.266 1.00 96.44 84 GLN A C 1
ATOM 646 O O . GLN A 1 84 ? 1.198 -13.645 -7.274 1.00 96.44 84 GLN A O 1
ATOM 651 N N . GLY A 1 85 ? 1.641 -11.665 -6.297 1.00 94.81 85 GLY A N 1
ATOM 652 C CA . GLY A 1 85 ? 2.085 -10.976 -7.509 1.00 94.81 85 GLY A CA 1
ATOM 653 C C . GLY A 1 85 ? 3.581 -11.093 -7.806 1.00 94.81 85 GLY A C 1
ATOM 654 O O . GLY A 1 85 ? 4.036 -10.477 -8.765 1.00 94.81 85 GLY A O 1
ATOM 655 N N . ASP A 1 86 ? 4.335 -11.850 -6.998 1.00 95.88 86 ASP A N 1
ATOM 656 C CA . ASP A 1 86 ? 5.797 -11.991 -7.098 1.00 95.88 86 ASP A CA 1
ATOM 657 C C . ASP A 1 86 ? 6.525 -10.631 -7.107 1.00 95.88 86 ASP A C 1
ATOM 659 O O . ASP A 1 86 ? 7.515 -10.427 -7.807 1.00 95.88 86 ASP A O 1
ATOM 663 N N . TYR A 1 87 ? 6.006 -9.657 -6.349 1.00 97.31 87 TYR A N 1
ATOM 664 C CA . TYR A 1 87 ? 6.556 -8.305 -6.286 1.00 97.31 87 TYR A CA 1
ATOM 665 C C . TYR A 1 87 ? 7.887 -8.283 -5.538 1.00 97.31 87 TYR A C 1
ATOM 667 O O . TYR A 1 87 ? 7.973 -8.649 -4.368 1.00 97.31 87 TYR A O 1
ATOM 675 N N . HIS A 1 88 ? 8.932 -7.780 -6.194 1.00 95.94 88 HIS A N 1
ATOM 676 C CA . HIS A 1 88 ? 10.271 -7.688 -5.603 1.00 95.94 88 HIS A CA 1
ATOM 677 C C . HIS A 1 88 ? 10.481 -6.383 -4.834 1.00 95.94 88 HIS A C 1
ATOM 679 O O . HIS A 1 88 ? 11.321 -6.310 -3.935 1.00 95.94 88 HIS A O 1
ATOM 685 N N . TYR A 1 89 ? 9.739 -5.340 -5.209 1.00 96.56 89 TYR A N 1
ATOM 686 C CA . TYR A 1 89 ? 9.878 -4.012 -4.633 1.00 96.56 89 TYR A CA 1
ATOM 687 C C . TYR A 1 89 ? 8.513 -3.421 -4.309 1.00 96.56 89 TYR A C 1
ATOM 689 O O . TYR A 1 89 ? 7.593 -3.444 -5.125 1.00 96.56 89 TYR A O 1
ATOM 697 N N . LEU A 1 90 ? 8.431 -2.830 -3.123 1.00 96.94 90 LEU A N 1
ATOM 698 C CA . LEU A 1 90 ? 7.326 -1.996 -2.688 1.00 96.94 90 LEU A CA 1
ATOM 699 C C . LEU A 1 90 ? 7.831 -0.561 -2.572 1.00 96.94 90 LEU A C 1
ATOM 701 O O . LEU A 1 90 ? 8.863 -0.319 -1.941 1.00 96.94 90 LEU A O 1
ATOM 705 N N . MET A 1 91 ? 7.110 0.389 -3.155 1.00 95.88 91 MET A N 1
ATOM 706 C CA . MET A 1 91 ? 7.449 1.806 -3.055 1.00 95.88 91 MET A CA 1
ATOM 707 C C . MET A 1 91 ? 6.200 2.681 -2.964 1.00 95.88 91 MET A C 1
ATOM 709 O O . MET A 1 91 ? 5.082 2.210 -3.139 1.00 95.88 91 MET A O 1
ATOM 713 N N . GLY A 1 92 ? 6.389 3.955 -2.649 1.00 95.62 92 GLY A N 1
ATOM 714 C CA . GLY A 1 92 ? 5.333 4.958 -2.611 1.00 95.62 92 GLY A CA 1
ATOM 715 C C . GLY A 1 92 ? 5.847 6.244 -1.984 1.00 95.62 92 GLY A C 1
ATOM 716 O O . GLY A 1 92 ? 6.953 6.286 -1.438 1.00 95.62 92 GLY A O 1
ATOM 717 N N . CYS A 1 93 ? 5.034 7.292 -2.025 1.00 94.69 93 CYS A N 1
ATOM 718 C CA . C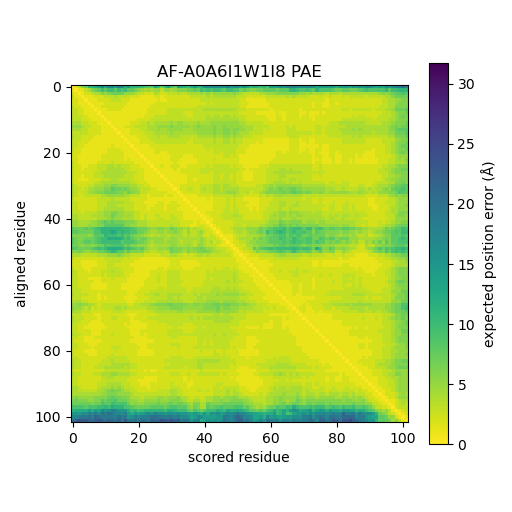YS A 1 93 ? 5.341 8.558 -1.375 1.00 94.69 93 CYS A CA 1
ATOM 719 C C . CYS A 1 93 ? 4.389 8.844 -0.209 1.00 94.69 93 CYS A C 1
ATOM 721 O O . CYS A 1 93 ? 3.187 8.573 -0.272 1.00 94.69 93 CYS A O 1
ATOM 723 N N . ALA A 1 94 ? 4.925 9.463 0.840 1.00 92.69 94 ALA A N 1
ATOM 724 C CA . ALA A 1 94 ? 4.158 9.979 1.964 1.00 92.69 94 ALA A CA 1
ATOM 725 C C . ALA A 1 94 ? 4.554 11.431 2.240 1.00 92.69 94 ALA A C 1
ATOM 727 O O . ALA A 1 94 ? 5.704 11.823 2.048 1.00 92.69 94 ALA A O 1
ATOM 728 N N . SER A 1 95 ? 3.595 12.225 2.707 1.00 88.94 95 SER A N 1
ATOM 729 C CA . SER A 1 95 ? 3.840 13.595 3.150 1.00 88.94 95 SER A CA 1
ATOM 730 C C . SER A 1 95 ? 4.090 13.613 4.653 1.00 88.94 95 SER A C 1
ATOM 732 O O . SER A 1 95 ? 3.353 12.981 5.411 1.00 88.94 95 SER A O 1
ATOM 734 N N . ILE A 1 96 ? 5.094 14.373 5.083 1.00 86.69 96 ILE A N 1
ATOM 735 C CA . ILE A 1 96 ? 5.386 14.608 6.497 1.00 86.69 96 ILE A CA 1
ATOM 736 C C . ILE A 1 96 ? 4.976 16.052 6.815 1.00 86.69 96 ILE A C 1
ATOM 738 O O . ILE A 1 96 ? 5.465 16.976 6.158 1.00 86.69 96 ILE A O 1
ATOM 742 N N . PRO A 1 97 ? 4.057 16.282 7.769 1.00 86.75 97 PRO A N 1
ATOM 743 C CA . PRO A 1 97 ? 3.759 17.629 8.236 1.00 86.75 97 PRO A CA 1
ATOM 744 C C . PRO A 1 97 ? 5.017 18.257 8.845 1.00 86.75 97 PRO A C 1
ATOM 746 O O . PRO A 1 97 ? 5.668 17.636 9.666 1.00 86.75 97 PRO A O 1
ATOM 749 N N . MET A 1 98 ? 5.344 19.501 8.490 1.00 89.56 98 MET A N 1
ATOM 750 C CA . MET A 1 98 ? 6.495 20.217 9.074 1.00 89.56 98 MET A CA 1
ATOM 751 C C . MET A 1 98 ? 6.129 21.048 10.317 1.00 89.56 98 MET A C 1
ATOM 753 O O . MET A 1 98 ? 6.908 21.883 10.769 1.00 89.56 98 MET A O 1
ATOM 757 N N . GLN A 1 99 ? 4.912 20.888 10.840 1.00 89.81 99 GLN A N 1
ATOM 758 C CA . GLN A 1 99 ? 4.359 21.749 11.895 1.00 89.81 99 GLN A CA 1
ATOM 759 C C . GLN A 1 99 ? 5.004 21.507 13.268 1.00 89.81 99 GLN A C 1
ATOM 761 O O . GLN A 1 99 ? 4.960 22.390 14.121 1.00 89.81 99 GLN A O 1
ATOM 766 N N . ASP A 1 100 ? 5.616 20.345 13.469 1.00 84.38 100 ASP A N 1
ATOM 767 C CA . ASP A 1 100 ? 6.325 19.919 14.679 1.00 84.38 100 ASP A CA 1
ATOM 768 C C . ASP A 1 100 ? 7.856 19.891 14.512 1.00 84.38 100 ASP A C 1
ATOM 770 O O . ASP A 1 100 ? 8.567 19.507 15.438 1.00 84.38 100 ASP A O 1
ATOM 774 N N . GLY A 1 101 ? 8.372 20.373 13.376 1.00 77.50 101 GLY A N 1
ATOM 775 C CA . GLY A 1 101 ? 9.808 20.459 13.099 1.00 77.50 101 GLY A CA 1
ATOM 776 C C . GLY A 1 101 ? 10.399 19.280 12.322 1.00 77.50 101 GLY A C 1
ATOM 777 O O . GLY A 1 101 ? 11.560 19.388 11.926 1.00 77.50 101 GLY A O 1
ATOM 778 N N . GLY A 1 102 ? 9.600 18.246 12.024 1.00 64.88 102 GLY A N 1
ATOM 779 C CA . GLY A 1 102 ? 10.040 17.047 11.299 1.00 64.88 102 GLY A CA 1
ATOM 780 C C . GLY A 1 102 ? 10.692 15.991 12.184 1.00 64.88 102 GLY A C 1
ATOM 781 O O . GLY A 1 102 ? 11.513 16.352 13.057 1.00 64.88 102 GLY A O 1
#

Nearest PDB structures (foldseek):
  3fb3-assembly1_A  TM=7.284E-01  e=3.860E-04  Trypanosoma brucei
  7n1l-assembly7_P  TM=7.521E-01  e=8.875E-04  Brucella abortus 2308
  7n1l-assembly4_F  TM=7.516E-01  e=1.222E-03  Brucella abortus 2308
  7n1l-assembly3_C  TM=7.534E-01  e=2.319E-03  Brucella abortus 2308
  1z4e-assembly1_B  TM=7.613E-01  e=1.078E-02  Halalkalibacterium halodurans C-125

Foldseek 3Di:
DVQWDKDFDADPVPRDGFKMKIKHKPVSCVVVPHDPVVVVDPPVVVVVDDFIEIEIDPIDGHPVGPDPVRVVVRVVVVVVVCVVRVGPYYYYDDDDDCPVPD